Protein AF-A0A7C2PG07-F1 (afdb_monomer_lite)

Structure (mmCIF, N/CA/C/O backbone):
data_AF-A0A7C2PG07-F1
#
_entry.id   AF-A0A7C2PG07-F1
#
loop_
_atom_site.group_PDB
_atom_site.id
_atom_site.type_symbol
_atom_site.label_atom_id
_atom_site.label_alt_id
_atom_site.label_comp_id
_atom_site.label_asym_id
_atom_site.label_entity_id
_atom_site.label_seq_id
_atom_site.pdbx_PDB_ins_code
_atom_site.Cartn_x
_atom_site.Cartn_y
_atom_site.Cartn_z
_atom_site.occupancy
_atom_site.B_iso_or_equiv
_atom_site.auth_seq_id
_atom_site.auth_comp_id
_atom_site.auth_asym_id
_atom_site.auth_atom_id
_atom_site.pdbx_PDB_model_num
ATOM 1 N N . MET A 1 1 ? 11.397 10.892 -11.738 1.00 81.88 1 MET A N 1
ATOM 2 C CA . MET A 1 1 ? 11.987 9.675 -12.342 1.00 81.88 1 MET A CA 1
ATOM 3 C C . MET A 1 1 ? 12.748 8.860 -11.304 1.00 81.88 1 MET A C 1
ATOM 5 O O . MET A 1 1 ? 13.528 9.408 -10.530 1.00 81.88 1 MET A O 1
ATOM 9 N N . ILE A 1 2 ? 12.495 7.555 -11.279 1.00 80.25 2 ILE A N 1
ATOM 10 C CA . ILE A 1 2 ? 13.000 6.570 -10.326 1.00 80.25 2 ILE A CA 1
ATOM 11 C C . ILE A 1 2 ? 13.836 5.560 -11.101 1.00 80.25 2 ILE A C 1
ATOM 13 O O . ILE A 1 2 ? 13.326 4.863 -11.977 1.00 80.25 2 ILE A O 1
ATOM 17 N N . SER A 1 3 ? 15.127 5.483 -10.789 1.00 86.75 3 SER A N 1
ATOM 18 C CA . SER A 1 3 ? 16.018 4.481 -11.372 1.00 86.75 3 SER A CA 1
ATOM 19 C C . SER A 1 3 ? 15.901 3.145 -10.644 1.00 86.75 3 SER A C 1
ATOM 21 O O . SER A 1 3 ? 15.550 3.103 -9.462 1.00 86.75 3 SER A O 1
ATOM 23 N N . GLY A 1 4 ? 16.278 2.051 -11.313 1.00 76.56 4 GLY A N 1
ATOM 24 C CA . GLY A 1 4 ? 16.283 0.711 -10.710 1.00 76.56 4 GLY A CA 1
ATOM 25 C C . GLY A 1 4 ? 17.087 0.633 -9.401 1.00 76.56 4 GLY A C 1
ATOM 26 O O . GLY A 1 4 ? 16.673 -0.028 -8.452 1.00 76.56 4 GLY A O 1
ATOM 27 N N . MET A 1 5 ? 18.187 1.392 -9.303 1.00 77.38 5 MET A N 1
ATOM 28 C CA . MET A 1 5 ? 19.016 1.494 -8.091 1.00 77.38 5 MET A CA 1
ATOM 29 C C . MET A 1 5 ? 18.338 2.249 -6.935 1.00 77.38 5 MET A C 1
ATOM 31 O O . MET A 1 5 ? 18.747 2.101 -5.786 1.00 77.38 5 MET A O 1
ATOM 35 N N . ASN A 1 6 ? 17.308 3.048 -7.225 1.00 88.25 6 ASN A N 1
ATOM 36 C CA . ASN A 1 6 ? 16.636 3.924 -6.267 1.00 88.25 6 ASN A CA 1
ATOM 37 C C . ASN A 1 6 ? 15.222 3.456 -5.883 1.00 88.25 6 ASN A C 1
ATOM 39 O O . ASN A 1 6 ? 14.609 4.081 -5.017 1.00 88.25 6 ASN A O 1
ATOM 43 N N . ILE A 1 7 ? 14.714 2.352 -6.451 1.00 87.31 7 ILE A N 1
ATOM 44 C CA . ILE A 1 7 ? 13.387 1.796 -6.112 1.00 87.31 7 ILE A CA 1
ATOM 45 C C . ILE A 1 7 ? 13.263 1.550 -4.603 1.00 87.31 7 ILE A C 1
ATOM 47 O O . ILE A 1 7 ? 12.259 1.903 -3.993 1.00 87.31 7 ILE A O 1
ATOM 51 N N . ASP A 1 8 ? 14.306 1.003 -3.972 1.00 87.31 8 ASP A N 1
ATOM 52 C CA . ASP A 1 8 ? 14.303 0.743 -2.527 1.00 87.31 8 ASP A CA 1
ATOM 53 C C . ASP A 1 8 ? 14.191 2.015 -1.687 1.00 87.31 8 ASP A C 1
ATOM 55 O O . ASP A 1 8 ? 13.606 1.995 -0.604 1.00 87.31 8 ASP A O 1
ATOM 59 N N . LYS A 1 9 ? 14.758 3.126 -2.166 1.00 90.44 9 LYS A N 1
ATOM 60 C CA . LYS A 1 9 ? 14.632 4.421 -1.497 1.00 90.44 9 LYS A CA 1
ATOM 61 C C . LYS A 1 9 ? 13.204 4.941 -1.630 1.00 90.44 9 LYS A C 1
ATOM 63 O O . LYS A 1 9 ? 12.600 5.272 -0.617 1.00 90.44 9 LYS A O 1
ATOM 68 N N . PHE A 1 10 ? 12.659 4.927 -2.845 1.00 88.56 10 PHE A N 1
ATOM 69 C CA . PHE A 1 10 ? 11.281 5.344 -3.094 1.00 88.56 10 PHE A CA 1
ATOM 70 C C . PHE A 1 10 ? 10.283 4.572 -2.227 1.00 88.56 10 PHE A C 1
ATOM 72 O O . PHE A 1 10 ? 9.468 5.168 -1.533 1.00 88.56 10 PHE A O 1
ATOM 79 N N . LEU A 1 11 ? 10.411 3.245 -2.171 1.00 87.12 11 LEU A N 1
ATOM 80 C CA . LEU A 1 11 ? 9.516 2.409 -1.374 1.00 87.12 11 LEU A CA 1
ATOM 81 C C . LEU A 1 11 ? 9.573 2.706 0.124 1.00 87.12 1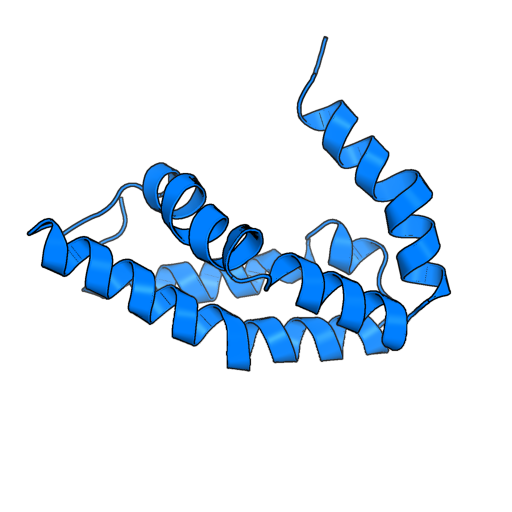1 LEU A C 1
ATOM 83 O O . LEU A 1 11 ? 8.545 2.687 0.804 1.00 87.12 11 LEU A O 1
ATOM 87 N N . LYS A 1 12 ? 10.767 3.002 0.648 1.00 89.19 12 LYS A N 1
ATOM 88 C CA . LYS A 1 12 ? 10.924 3.443 2.039 1.00 89.19 12 LYS A CA 1
ATOM 89 C C . LYS A 1 12 ? 10.224 4.774 2.283 1.00 89.19 12 LYS A C 1
ATOM 91 O O . LYS A 1 12 ? 9.586 4.930 3.324 1.00 89.19 12 LYS A O 1
ATOM 96 N N . ASP A 1 13 ? 10.320 5.703 1.337 1.00 90.00 13 ASP A N 1
ATOM 97 C CA . ASP A 1 13 ? 9.658 7.000 1.432 1.00 90.00 13 ASP A CA 1
ATOM 98 C C . ASP A 1 13 ? 8.127 6.841 1.388 1.00 90.00 13 ASP A C 1
ATOM 100 O O . ASP A 1 13 ? 7.443 7.421 2.234 1.00 90.00 13 ASP A O 1
ATOM 104 N N . CYS A 1 14 ? 7.587 5.969 0.525 1.00 86.50 14 CYS A N 1
ATOM 105 C CA . CYS A 1 14 ? 6.157 5.637 0.504 1.00 86.50 14 CYS A CA 1
ATOM 106 C C . CYS A 1 14 ? 5.674 5.098 1.857 1.00 86.50 14 CYS A C 1
ATOM 108 O O . CYS A 1 14 ? 4.695 5.595 2.408 1.00 86.50 14 CYS A O 1
ATOM 110 N N . ILE A 1 15 ? 6.381 4.126 2.443 1.00 90.00 15 ILE A N 1
ATOM 111 C CA . ILE A 1 15 ? 6.014 3.570 3.757 1.00 90.00 15 ILE A CA 1
ATOM 112 C C . ILE A 1 15 ? 6.099 4.596 4.872 1.00 90.00 15 ILE A C 1
ATOM 114 O O . ILE A 1 15 ? 5.282 4.570 5.789 1.00 90.00 15 ILE A O 1
ATOM 118 N N . LYS A 1 16 ? 7.069 5.507 4.813 1.00 92.06 16 LYS A N 1
ATOM 119 C CA . LYS A 1 16 ? 7.195 6.574 5.805 1.00 92.06 16 LYS A CA 1
ATOM 120 C C . LYS A 1 16 ? 6.012 7.543 5.748 1.00 92.06 16 LYS A C 1
ATOM 122 O O . LYS A 1 16 ? 5.627 8.080 6.783 1.00 92.06 16 LYS A O 1
ATOM 127 N N . GLN A 1 17 ? 5.452 7.766 4.561 1.00 90.56 17 GLN A N 1
ATOM 128 C CA . GLN A 1 17 ? 4.301 8.646 4.363 1.00 90.56 17 GLN A CA 1
ATOM 129 C C . GLN A 1 17 ? 2.958 7.947 4.591 1.00 90.56 17 GLN A C 1
ATOM 131 O O . GLN A 1 17 ? 1.993 8.603 4.972 1.00 90.56 17 GLN A O 1
ATOM 136 N N . TYR A 1 18 ? 2.892 6.630 4.408 1.00 90.44 18 TYR A N 1
ATOM 137 C CA . TYR A 1 18 ? 1.656 5.856 4.480 1.00 90.44 18 TYR A CA 1
ATOM 138 C C . TYR A 1 18 ? 0.852 5.998 5.800 1.00 90.44 18 TYR A C 1
ATOM 140 O O . TYR A 1 18 ? -0.377 6.037 5.726 1.00 90.44 18 TYR A O 1
ATOM 148 N N . PRO A 1 19 ? 1.463 6.194 6.991 1.00 92.81 19 PRO A N 1
ATOM 149 C CA . PRO A 1 19 ? 0.742 6.561 8.218 1.00 92.81 19 PRO A CA 1
ATOM 150 C C . PRO A 1 19 ? -0.107 7.838 8.130 1.00 92.81 19 PRO A C 1
ATOM 152 O O . PRO A 1 19 ? -1.021 8.010 8.930 1.00 92.81 19 PRO A O 1
ATOM 155 N N . ASN A 1 20 ? 0.170 8.725 7.171 1.00 91.75 20 ASN A N 1
ATOM 156 C CA . ASN A 1 20 ? -0.617 9.936 6.936 1.00 91.75 20 ASN A CA 1
ATOM 157 C C . ASN A 1 20 ? -1.820 9.694 6.007 1.00 91.75 20 ASN A C 1
ATOM 159 O O . ASN A 1 20 ? -2.606 10.615 5.783 1.00 91.75 20 ASN A O 1
ATOM 163 N N . SER A 1 21 ? -1.966 8.481 5.459 1.00 90.50 21 SER A N 1
ATOM 164 C CA . SER A 1 21 ? -3.080 8.118 4.584 1.00 90.50 21 SER A CA 1
ATOM 165 C C . SER A 1 21 ? -4.424 8.234 5.297 1.00 90.50 21 SER A C 1
ATOM 167 O O . SER A 1 21 ? -4.532 8.092 6.518 1.00 90.50 21 SER A O 1
ATOM 169 N N . LEU A 1 22 ? -5.479 8.441 4.512 1.00 89.69 22 LEU A N 1
ATOM 170 C CA . LEU A 1 22 ? -6.830 8.565 5.043 1.00 89.69 22 LEU A CA 1
ATOM 171 C C . LEU A 1 22 ? -7.269 7.300 5.795 1.00 89.69 22 LEU A C 1
ATOM 173 O O . LEU A 1 22 ? -7.881 7.398 6.850 1.00 89.69 22 LEU A O 1
ATOM 177 N N . VAL A 1 23 ? -6.887 6.112 5.322 1.00 91.06 23 VAL A N 1
ATOM 178 C CA . VAL A 1 23 ? -7.150 4.842 6.021 1.00 91.06 23 VAL A CA 1
ATOM 179 C C . VAL A 1 23 ? -6.570 4.868 7.439 1.00 91.06 23 VAL A C 1
ATOM 181 O O . VAL A 1 23 ? -7.267 4.571 8.410 1.00 91.06 23 VAL A O 1
ATOM 184 N N . MET A 1 24 ? -5.315 5.303 7.576 1.00 94.06 24 MET A N 1
ATOM 185 C CA . MET A 1 24 ? -4.609 5.353 8.858 1.00 94.06 24 MET A CA 1
ATOM 186 C C . MET A 1 24 ? -5.192 6.378 9.834 1.00 94.06 24 MET A C 1
ATOM 188 O O . MET A 1 24 ? -5.202 6.125 11.039 1.00 94.06 24 MET A O 1
ATOM 192 N N . GLN A 1 25 ? -5.736 7.490 9.334 1.00 93.75 25 GLN A N 1
ATOM 193 C CA . GLN A 1 25 ? -6.386 8.516 10.160 1.00 93.75 25 GLN A CA 1
ATOM 194 C C . GLN A 1 25 ? -7.661 8.008 10.852 1.00 93.75 25 GLN A C 1
ATOM 196 O O . GLN A 1 25 ? -7.994 8.461 11.947 1.00 93.75 25 GLN A O 1
ATOM 201 N N . PHE A 1 26 ? -8.377 7.068 10.229 1.00 94.81 26 PHE A N 1
ATOM 202 C CA . PHE A 1 26 ? -9.617 6.504 10.775 1.00 94.81 26 PHE A CA 1
ATOM 203 C C . PHE A 1 26 ? -9.399 5.221 11.586 1.00 94.81 26 PHE A C 1
ATOM 205 O O . PHE A 1 26 ? -10.283 4.831 12.358 1.00 94.81 26 PHE A O 1
ATOM 212 N N . ALA A 1 27 ? -8.244 4.577 11.415 1.00 96.06 27 ALA A N 1
ATOM 213 C CA . ALA A 1 27 ? -7.878 3.331 12.067 1.00 96.06 27 ALA A CA 1
ATOM 214 C C . ALA A 1 27 ? -7.379 3.541 13.503 1.00 96.06 27 ALA A C 1
ATOM 216 O O . ALA A 1 27 ? -6.554 4.410 13.781 1.00 96.06 27 ALA A O 1
ATOM 217 N N . ASN A 1 28 ? -7.824 2.691 14.431 1.00 96.50 28 ASN A N 1
ATOM 218 C CA . ASN A 1 28 ? -7.224 2.603 15.759 1.00 96.50 28 ASN A CA 1
ATOM 219 C C . ASN A 1 28 ? -5.807 1.987 15.714 1.00 96.50 28 ASN A C 1
ATOM 221 O O . ASN A 1 28 ? -5.388 1.393 14.721 1.00 96.50 28 ASN A O 1
ATOM 225 N N . LEU A 1 29 ? -5.074 2.048 16.832 1.00 96.50 29 LEU A N 1
ATOM 226 C CA . LEU A 1 29 ? -3.689 1.561 16.908 1.00 96.50 29 LEU A CA 1
ATOM 227 C C . LEU A 1 29 ? -3.521 0.074 16.532 1.00 96.50 29 LEU A C 1
ATOM 229 O O . LEU A 1 29 ? -2.475 -0.311 16.008 1.00 96.50 29 LEU A O 1
ATOM 233 N N . LYS A 1 30 ? -4.514 -0.780 16.815 1.00 96.38 30 LYS A N 1
ATOM 234 C CA . LYS A 1 30 ? -4.469 -2.202 16.442 1.00 96.38 30 LYS A CA 1
ATOM 235 C C . LYS A 1 30 ? -4.559 -2.348 14.923 1.00 96.38 30 LYS A C 1
ATOM 237 O O . LYS A 1 30 ? -3.722 -3.029 14.340 1.00 96.38 30 LYS A O 1
ATOM 242 N N . ALA A 1 31 ? -5.527 -1.680 14.302 1.00 96.12 31 ALA A N 1
ATOM 243 C CA . ALA A 1 31 ? -5.699 -1.686 12.856 1.00 96.12 31 ALA A CA 1
ATOM 244 C C . ALA A 1 31 ? -4.497 -1.086 12.126 1.00 96.12 31 ALA A C 1
ATOM 246 O O . ALA A 1 31 ? -3.977 -1.709 11.207 1.00 96.12 31 ALA A O 1
ATOM 247 N N . GLN A 1 32 ? -3.976 0.049 12.597 1.00 96.31 32 GLN A N 1
ATOM 248 C CA . GLN A 1 32 ? -2.770 0.659 12.033 1.00 96.31 32 GLN A CA 1
ATOM 249 C C . GLN A 1 32 ? -1.589 -0.323 12.019 1.00 96.31 32 GLN A C 1
ATOM 251 O O . GLN A 1 32 ? -0.902 -0.448 11.010 1.00 96.31 32 GLN A O 1
ATOM 256 N N . LYS A 1 33 ? -1.365 -1.072 13.109 1.00 96.38 33 LYS A N 1
ATOM 257 C CA . LYS A 1 33 ? -0.288 -2.075 13.178 1.00 96.38 33 LYS A CA 1
ATOM 258 C C . LYS A 1 33 ? -0.490 -3.230 12.197 1.00 96.38 33 LYS A C 1
ATOM 260 O O . LYS A 1 33 ? 0.468 -3.612 11.530 1.00 96.38 33 LYS A O 1
ATOM 265 N N . GLU A 1 34 ? -1.703 -3.774 12.109 1.00 96.44 34 GLU A N 1
ATOM 266 C CA . GLU A 1 34 ? -2.022 -4.870 11.182 1.00 96.44 34 GLU A CA 1
ATOM 267 C C . GLU A 1 34 ? -1.868 -4.434 9.720 1.00 96.44 34 GLU A C 1
ATOM 269 O O . GLU A 1 34 ? -1.216 -5.121 8.934 1.00 96.44 34 GLU A O 1
ATOM 274 N N . ILE A 1 35 ? -2.379 -3.251 9.369 1.00 95.75 35 ILE A N 1
ATOM 275 C CA . ILE A 1 35 ? -2.266 -2.702 8.016 1.00 95.75 35 ILE A CA 1
ATOM 276 C C . ILE A 1 35 ? -0.799 -2.394 7.683 1.00 95.75 35 ILE A C 1
ATOM 278 O O . ILE A 1 35 ? -0.318 -2.798 6.629 1.00 95.75 35 ILE A O 1
ATOM 282 N N . MET A 1 36 ? -0.039 -1.754 8.582 1.00 96.12 36 MET A N 1
ATOM 283 C CA . MET A 1 36 ? 1.393 -1.497 8.356 1.00 96.12 36 MET A CA 1
ATOM 284 C C . MET A 1 36 ? 2.183 -2.790 8.150 1.00 96.12 36 MET A C 1
ATOM 286 O O . MET A 1 36 ? 3.066 -2.845 7.294 1.00 96.12 36 MET A O 1
ATOM 290 N N . LYS A 1 37 ? 1.867 -3.840 8.917 1.00 96.06 37 LYS A N 1
ATOM 291 C CA . LYS A 1 37 ? 2.497 -5.152 8.763 1.00 96.06 37 LYS A CA 1
ATOM 292 C C . LYS A 1 37 ? 2.216 -5.730 7.375 1.00 96.06 37 LYS A C 1
ATOM 294 O O . LYS A 1 37 ? 3.158 -6.144 6.706 1.00 96.06 37 LYS A O 1
ATOM 299 N N . PHE A 1 38 ? 0.961 -5.702 6.933 1.00 94.75 38 PHE A N 1
ATOM 300 C CA . PHE A 1 38 ? 0.568 -6.122 5.588 1.00 94.75 38 PHE A CA 1
ATOM 301 C C . PHE A 1 38 ? 1.290 -5.319 4.496 1.00 94.75 38 PHE A C 1
ATOM 303 O O . PHE A 1 38 ? 1.881 -5.898 3.585 1.00 94.75 38 PHE A O 1
ATOM 310 N N . MET A 1 39 ? 1.341 -3.990 4.620 1.00 92.56 39 MET A N 1
ATOM 311 C CA . MET A 1 39 ? 2.018 -3.141 3.638 1.00 92.56 39 MET A CA 1
ATOM 312 C C . MET A 1 39 ? 3.507 -3.478 3.514 1.00 92.56 39 MET A C 1
ATOM 314 O O . MET A 1 39 ? 4.021 -3.625 2.407 1.00 92.56 39 MET A O 1
ATOM 318 N N . ILE A 1 40 ? 4.198 -3.644 4.644 1.00 93.62 40 ILE A N 1
ATOM 319 C CA . ILE A 1 40 ? 5.643 -3.904 4.679 1.00 93.62 40 ILE A CA 1
ATOM 320 C C . ILE A 1 40 ? 5.988 -5.320 4.213 1.00 93.62 40 ILE A C 1
ATOM 322 O O . ILE A 1 40 ? 6.952 -5.497 3.466 1.00 93.62 40 ILE A O 1
ATOM 326 N N . HIS A 1 41 ? 5.253 -6.324 4.687 1.00 93.94 41 HIS A N 1
ATOM 327 C CA . HIS A 1 41 ? 5.634 -7.723 4.505 1.00 93.94 41 HIS A CA 1
ATOM 328 C C . HIS A 1 41 ? 5.005 -8.377 3.279 1.00 93.94 41 HIS A C 1
ATOM 330 O O . HIS A 1 41 ? 5.630 -9.271 2.711 1.00 93.94 41 HIS A O 1
ATOM 336 N N . ASP A 1 42 ? 3.838 -7.903 2.840 1.00 90.81 42 ASP A N 1
ATOM 337 C CA . ASP A 1 42 ? 3.086 -8.541 1.760 1.00 90.81 42 ASP A CA 1
ATOM 338 C C . ASP A 1 42 ? 3.052 -7.654 0.506 1.00 90.81 42 ASP A C 1
ATOM 340 O O . ASP A 1 42 ? 3.432 -8.101 -0.577 1.00 90.81 42 ASP A O 1
ATOM 344 N N . PHE A 1 43 ? 2.654 -6.382 0.631 1.00 89.75 43 PHE A N 1
ATOM 345 C CA . PHE A 1 43 ? 2.474 -5.504 -0.534 1.00 89.75 43 PHE A CA 1
ATOM 346 C C . PHE A 1 43 ? 3.792 -5.024 -1.151 1.00 89.75 43 PHE A C 1
ATOM 348 O O . PHE A 1 43 ? 4.033 -5.245 -2.339 1.00 89.75 43 PHE A O 1
ATOM 355 N N . LEU A 1 44 ? 4.666 -4.380 -0.370 1.00 89.50 44 LEU A N 1
ATOM 356 C CA . LEU A 1 44 ? 5.907 -3.796 -0.891 1.00 89.50 44 LEU A CA 1
ATOM 357 C C . LEU A 1 44 ? 6.810 -4.780 -1.647 1.00 89.50 44 LEU A C 1
ATOM 359 O O . LEU A 1 44 ? 7.345 -4.386 -2.688 1.00 89.50 44 LEU A O 1
ATOM 363 N N . PRO A 1 45 ? 7.032 -6.026 -1.179 1.00 90.88 45 PRO A N 1
ATOM 364 C CA . PRO A 1 45 ? 7.889 -6.957 -1.904 1.00 90.88 45 PRO A CA 1
ATOM 365 C C . PRO A 1 45 ? 7.314 -7.322 -3.274 1.00 90.88 45 PRO A C 1
ATOM 367 O O . PRO A 1 45 ? 8.056 -7.372 -4.256 1.00 90.88 45 PRO A O 1
ATOM 370 N N . GLU A 1 46 ? 6.000 -7.535 -3.363 1.00 90.38 46 GLU A N 1
ATOM 371 C CA . GLU A 1 46 ? 5.316 -7.810 -4.631 1.00 90.38 46 GLU A CA 1
ATOM 372 C C . GLU A 1 46 ? 5.311 -6.588 -5.549 1.00 90.38 46 GLU A C 1
ATOM 374 O O . GLU A 1 46 ? 5.519 -6.710 -6.758 1.00 90.38 46 GLU A O 1
ATOM 379 N N . TRP A 1 47 ? 5.170 -5.401 -4.966 1.00 88.94 47 TRP A N 1
ATOM 380 C CA . TRP A 1 47 ? 5.269 -4.142 -5.684 1.00 88.94 47 TRP A CA 1
ATOM 381 C C . TRP A 1 47 ? 6.650 -3.920 -6.286 1.00 88.94 47 TRP A C 1
ATOM 383 O O . TRP A 1 47 ? 6.764 -3.671 -7.487 1.00 88.94 47 TRP A O 1
ATOM 393 N N . LYS A 1 48 ? 7.716 -4.126 -5.504 1.00 89.69 48 LYS A N 1
ATOM 394 C CA . LYS A 1 48 ? 9.095 -4.035 -5.996 1.00 89.69 48 LYS A CA 1
ATOM 395 C C . LYS A 1 48 ? 9.326 -4.984 -7.171 1.00 89.69 48 LYS A C 1
ATOM 397 O O . LYS A 1 48 ? 9.853 -4.564 -8.197 1.00 89.69 48 LYS A O 1
ATOM 402 N N . LYS A 1 49 ? 8.895 -6.246 -7.043 1.00 90.38 49 LYS A N 1
ATOM 403 C CA . LYS A 1 49 ? 9.008 -7.245 -8.119 1.00 90.38 49 LYS A CA 1
ATOM 404 C C . LYS A 1 49 ? 8.291 -6.791 -9.390 1.00 90.38 49 LYS A C 1
ATOM 406 O O . LYS A 1 49 ? 8.831 -6.970 -10.478 1.00 90.38 49 LYS A O 1
ATOM 411 N N . ALA A 1 50 ? 7.096 -6.213 -9.266 1.00 89.06 50 ALA A N 1
ATOM 412 C CA . ALA A 1 50 ? 6.337 -5.736 -10.417 1.00 89.06 50 ALA A CA 1
ATOM 413 C C . ALA A 1 50 ? 7.007 -4.545 -11.112 1.00 89.06 50 ALA A C 1
ATOM 415 O O . ALA A 1 50 ? 7.093 -4.556 -12.338 1.00 89.06 50 ALA A O 1
ATOM 416 N N . VAL A 1 51 ? 7.531 -3.570 -10.357 1.00 88.81 51 VAL A N 1
ATOM 417 C CA . VAL A 1 51 ? 8.277 -2.439 -10.936 1.00 88.81 51 VAL A CA 1
ATOM 418 C C . VAL A 1 51 ? 9.527 -2.928 -11.658 1.00 88.81 51 VAL A C 1
ATOM 420 O O . VAL A 1 51 ? 9.719 -2.590 -12.822 1.00 88.81 51 VAL A O 1
ATOM 423 N N . THR A 1 52 ? 10.353 -3.760 -11.013 1.00 89.12 52 THR A N 1
ATOM 424 C CA . THR A 1 52 ? 11.577 -4.290 -11.636 1.00 89.12 52 THR A CA 1
ATOM 425 C C . THR A 1 52 ? 11.257 -5.055 -12.917 1.00 89.12 52 THR A C 1
ATOM 427 O O . THR A 1 52 ? 11.847 -4.777 -13.955 1.00 89.12 52 THR A O 1
ATOM 430 N N . ARG A 1 53 ? 10.254 -5.940 -12.881 1.00 90.31 53 ARG A N 1
ATOM 431 C CA . ARG A 1 53 ? 9.833 -6.688 -14.068 1.00 90.31 53 ARG A CA 1
ATOM 432 C C . ARG A 1 53 ? 9.339 -5.773 -15.187 1.00 90.31 53 ARG A C 1
ATOM 434 O O . ARG A 1 53 ? 9.671 -6.004 -16.340 1.00 90.31 53 ARG A O 1
ATOM 441 N N . TYR A 1 54 ? 8.563 -4.740 -14.862 1.00 88.75 54 TYR A N 1
ATOM 442 C CA . TYR A 1 54 ? 8.091 -3.784 -15.862 1.00 88.75 54 TYR A CA 1
ATOM 443 C C . TYR A 1 54 ? 9.253 -3.034 -16.525 1.00 88.75 54 TYR A C 1
ATOM 445 O O . TYR A 1 54 ? 9.251 -2.853 -17.741 1.00 88.75 54 TYR A O 1
ATOM 453 N N . MET A 1 55 ? 10.257 -2.626 -15.743 1.00 89.38 55 MET A N 1
ATOM 454 C CA . MET A 1 55 ? 11.466 -1.993 -16.274 1.00 89.38 55 MET A CA 1
ATOM 455 C C . MET A 1 55 ? 12.221 -2.925 -17.219 1.00 89.38 55 MET A C 1
ATOM 457 O O . MET A 1 55 ? 12.539 -2.515 -18.335 1.00 89.38 55 MET A O 1
ATOM 461 N N . ASP A 1 56 ? 12.439 -4.176 -16.809 1.00 91.00 56 ASP A N 1
ATOM 462 C CA . ASP A 1 56 ? 13.136 -5.182 -17.614 1.00 91.00 56 ASP A CA 1
ATOM 463 C C . ASP A 1 56 ? 12.382 -5.474 -18.922 1.00 91.00 56 ASP A C 1
ATOM 465 O O . ASP A 1 56 ? 12.964 -5.385 -20.005 1.00 91.00 56 ASP A O 1
ATOM 469 N N . ASP A 1 57 ? 11.070 -5.727 -18.842 1.00 91.19 57 ASP A N 1
ATOM 470 C CA . ASP A 1 57 ? 10.212 -6.044 -19.993 1.00 91.19 57 ASP A CA 1
ATOM 471 C C . ASP A 1 57 ? 10.162 -4.892 -21.019 1.00 91.19 57 ASP A C 1
ATOM 473 O O . ASP A 1 57 ? 9.956 -5.117 -22.215 1.00 91.19 57 ASP A O 1
ATOM 477 N N . LYS A 1 58 ? 10.342 -3.643 -20.569 1.00 89.31 58 LYS A N 1
ATOM 478 C CA . LYS A 1 58 ? 10.353 -2.443 -21.422 1.00 89.31 58 LYS A CA 1
ATOM 479 C C . LYS A 1 58 ? 11.759 -1.964 -21.797 1.00 89.31 58 LYS A C 1
ATOM 481 O O . LYS A 1 58 ? 11.875 -1.000 -22.552 1.00 89.31 58 LYS A O 1
ATOM 486 N N . GLY A 1 59 ? 12.816 -2.598 -21.286 1.00 91.62 59 GLY A N 1
ATOM 487 C CA . GLY A 1 59 ? 14.199 -2.149 -21.474 1.00 91.62 59 GLY A CA 1
ATOM 488 C C . GLY A 1 59 ? 14.485 -0.771 -20.860 1.00 91.62 59 GLY A C 1
ATOM 489 O O . GLY A 1 59 ? 15.325 -0.023 -21.366 1.00 91.62 59 GLY A O 1
ATOM 490 N N . LEU A 1 60 ? 13.766 -0.406 -19.797 1.00 89.81 60 LEU A N 1
ATOM 491 C CA . LEU A 1 60 ? 13.864 0.893 -19.137 1.00 89.81 60 LEU A CA 1
ATOM 492 C C . LEU A 1 60 ? 14.878 0.854 -17.996 1.00 89.81 60 LEU A C 1
ATOM 494 O O . LEU A 1 60 ? 14.955 -0.099 -17.229 1.00 89.81 60 LEU A O 1
ATOM 498 N N . ARG A 1 61 ? 15.637 1.942 -17.849 1.00 87.56 61 ARG A N 1
ATOM 499 C CA . ARG A 1 61 ? 16.553 2.143 -16.711 1.00 87.56 61 ARG A CA 1
ATOM 500 C C . ARG A 1 61 ? 15.985 3.079 -15.647 1.00 87.56 61 ARG A C 1
ATOM 502 O O . ARG A 1 61 ? 16.459 3.069 -14.509 1.00 87.56 61 ARG A O 1
ATOM 509 N N . GLU A 1 62 ? 14.954 3.836 -16.010 1.00 90.56 62 GLU A N 1
ATOM 510 C CA . GLU A 1 62 ? 14.242 4.785 -15.161 1.00 90.56 62 GLU A CA 1
ATOM 511 C C . GLU A 1 62 ? 12.751 4.772 -15.512 1.00 90.56 62 GLU A C 1
ATOM 513 O O . GLU A 1 62 ? 12.383 4.536 -16.664 1.00 90.56 62 GLU A O 1
ATOM 518 N N . LEU A 1 63 ? 11.905 5.021 -14.515 1.00 87.19 63 LEU A N 1
ATOM 519 C CA . LEU A 1 63 ? 10.461 5.177 -14.668 1.00 87.19 63 LEU A CA 1
ATOM 520 C C . LEU A 1 63 ? 9.999 6.496 -14.073 1.00 87.19 63 LEU A C 1
ATOM 522 O O . LEU A 1 63 ? 10.555 6.963 -13.081 1.00 87.19 63 LEU A O 1
ATOM 526 N N . ASP A 1 64 ? 8.964 7.085 -14.654 1.00 87.62 64 ASP A N 1
ATOM 527 C CA . ASP A 1 64 ? 8.301 8.209 -14.012 1.00 87.62 64 ASP A CA 1
ATOM 528 C C . ASP A 1 64 ? 7.506 7.751 -12.776 1.00 87.62 64 ASP A C 1
ATOM 530 O O . ASP A 1 64 ? 7.038 6.611 -12.714 1.00 87.62 64 ASP A O 1
ATOM 534 N N . GLU A 1 65 ? 7.393 8.629 -11.780 1.00 85.38 65 GLU A N 1
ATOM 535 C CA . GLU A 1 65 ? 6.626 8.344 -10.566 1.00 85.38 65 GLU A CA 1
ATOM 536 C C . GLU A 1 65 ? 5.135 8.191 -10.886 1.00 85.38 65 GLU A C 1
ATOM 538 O O . GLU A 1 65 ? 4.497 7.276 -10.368 1.00 85.38 65 GLU A O 1
ATOM 543 N N . ASP A 1 66 ? 4.611 8.975 -11.828 1.00 85.06 66 ASP A N 1
ATOM 544 C CA . ASP A 1 66 ? 3.214 8.887 -12.245 1.00 85.06 66 ASP A CA 1
ATOM 545 C C . ASP A 1 66 ? 2.920 7.542 -12.914 1.00 85.06 66 ASP A C 1
ATOM 547 O O . ASP A 1 66 ? 1.904 6.917 -12.628 1.00 85.06 66 ASP A O 1
ATOM 551 N N . VAL A 1 67 ? 3.844 7.023 -13.732 1.00 84.38 67 VAL A N 1
ATOM 552 C CA . VAL A 1 67 ? 3.713 5.681 -14.336 1.00 84.38 67 VAL A CA 1
ATOM 553 C C . VAL A 1 67 ? 3.685 4.609 -13.251 1.00 84.38 67 VAL A C 1
ATOM 555 O O . VAL A 1 67 ? 2.911 3.657 -13.315 1.00 84.38 67 VAL A O 1
ATOM 558 N N . ILE A 1 68 ? 4.525 4.760 -12.233 1.00 82.31 68 ILE A N 1
ATOM 559 C CA . ILE A 1 68 ? 4.596 3.836 -11.107 1.00 82.31 68 ILE A CA 1
ATOM 560 C C . ILE A 1 68 ? 3.285 3.848 -10.294 1.00 82.31 68 ILE A C 1
ATOM 562 O O . ILE A 1 68 ? 2.768 2.780 -9.941 1.00 82.31 68 ILE A O 1
ATOM 566 N N . LEU A 1 69 ? 2.734 5.035 -10.027 1.00 79.50 69 LEU A N 1
ATOM 567 C CA . LEU A 1 69 ? 1.489 5.234 -9.281 1.00 79.50 69 LEU A CA 1
ATOM 568 C C . LEU A 1 69 ? 0.235 4.867 -10.090 1.00 79.50 69 LEU A C 1
ATOM 570 O O . LEU A 1 69 ? -0.751 4.422 -9.509 1.00 79.50 69 LEU A O 1
ATOM 574 N N . GLN A 1 70 ? 0.257 5.005 -11.413 1.00 81.00 70 GLN A N 1
ATOM 575 C CA . GLN A 1 70 ? -0.879 4.654 -12.264 1.00 81.00 70 GLN A CA 1
ATOM 576 C C . GLN A 1 70 ? -0.864 3.174 -12.636 1.00 81.00 70 GLN A C 1
ATOM 578 O O . GLN A 1 70 ? -1.823 2.467 -12.361 1.00 81.00 70 GLN A O 1
ATOM 583 N N . GLU A 1 71 ? 0.224 2.666 -13.211 1.00 76.31 71 GLU A N 1
ATOM 584 C CA . GLU A 1 71 ? 0.245 1.320 -13.795 1.00 76.31 71 GLU A CA 1
ATOM 585 C C . GLU A 1 71 ? 0.477 0.236 -12.740 1.00 76.31 71 GLU A C 1
ATOM 587 O O . GLU A 1 71 ? -0.254 -0.752 -12.654 1.00 76.31 71 GLU A O 1
ATOM 592 N N . ILE A 1 72 ? 1.511 0.397 -11.911 1.00 75.00 72 ILE A N 1
ATOM 593 C CA . ILE A 1 72 ? 1.951 -0.683 -11.019 1.0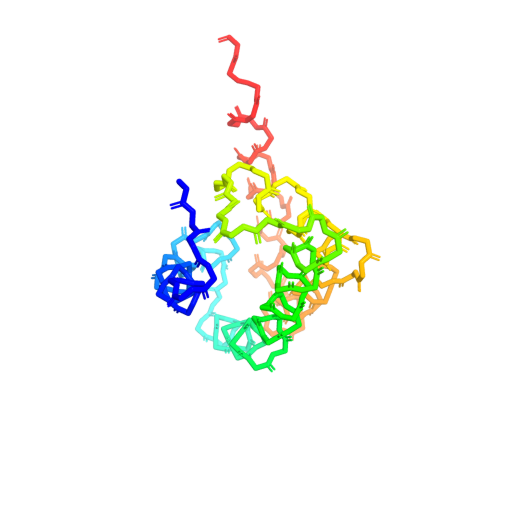0 75.00 72 ILE A CA 1
ATOM 594 C C . ILE A 1 72 ? 1.119 -0.714 -9.743 1.00 75.00 72 ILE A C 1
ATOM 596 O O . ILE A 1 72 ? 0.710 -1.793 -9.300 1.00 75.00 72 ILE A O 1
ATOM 600 N N . HIS A 1 73 ? 0.823 0.457 -9.174 1.00 76.56 73 HIS A N 1
ATOM 601 C CA . HIS A 1 73 ? -0.087 0.534 -8.042 1.00 76.56 73 HIS A CA 1
ATOM 602 C C . HIS A 1 73 ? -1.504 0.107 -8.442 1.00 76.56 73 HIS A C 1
ATOM 604 O O . HIS A 1 73 ? -2.022 -0.780 -7.779 1.00 76.56 73 HIS A O 1
ATOM 610 N N . ALA A 1 74 ? -2.113 0.585 -9.536 1.00 78.81 74 ALA A N 1
ATOM 611 C CA . ALA A 1 74 ? -3.463 0.121 -9.896 1.00 78.81 74 ALA A CA 1
ATOM 612 C C . ALA A 1 74 ? -3.517 -1.398 -10.129 1.00 78.81 74 ALA A C 1
ATOM 614 O O . ALA A 1 74 ? -4.390 -2.082 -9.593 1.00 78.81 74 ALA A O 1
ATOM 615 N N . LYS A 1 75 ? -2.535 -1.960 -10.839 1.00 78.25 75 LYS A N 1
ATOM 616 C CA . LYS A 1 75 ? -2.507 -3.392 -11.150 1.00 78.25 75 LYS A CA 1
ATOM 617 C C . LYS A 1 75 ? -2.364 -4.282 -9.919 1.00 78.25 75 LYS A C 1
ATOM 619 O O . LYS A 1 75 ? -3.020 -5.314 -9.801 1.00 78.25 75 LYS A O 1
ATOM 624 N N . LEU A 1 76 ? -1.494 -3.926 -8.980 1.00 77.31 76 LEU A N 1
ATOM 625 C CA . LEU A 1 76 ? -1.330 -4.729 -7.766 1.00 77.31 76 LEU A CA 1
ATOM 626 C C . LEU A 1 76 ? -2.385 -4.404 -6.719 1.00 77.31 76 LEU A C 1
ATOM 628 O O . LEU A 1 76 ? -2.938 -5.303 -6.092 1.00 77.31 76 LEU A O 1
ATOM 632 N N . TYR A 1 77 ? -2.663 -3.124 -6.531 1.00 79.44 77 TYR A N 1
ATOM 633 C CA . TYR A 1 77 ? -3.535 -2.661 -5.474 1.00 79.44 77 TYR A CA 1
ATOM 634 C C . TYR A 1 77 ? -4.996 -2.962 -5.779 1.00 79.44 77 TYR A C 1
ATOM 636 O O . TYR A 1 77 ? -5.696 -3.519 -4.937 1.00 79.44 77 TYR A O 1
ATOM 644 N N . LEU A 1 78 ? -5.449 -2.679 -6.998 1.00 75.06 78 LEU A N 1
ATOM 645 C CA . LEU A 1 78 ? -6.836 -2.890 -7.395 1.00 75.06 78 LEU A CA 1
ATOM 646 C C . LEU A 1 78 ? -7.028 -4.290 -7.990 1.00 75.06 78 LEU A C 1
ATOM 648 O O . LEU A 1 78 ? -7.795 -5.074 -7.438 1.00 75.06 78 LEU A O 1
ATOM 652 N N . GLU A 1 79 ? -6.303 -4.653 -9.055 1.00 81.25 79 GLU A N 1
ATOM 653 C CA . GLU A 1 79 ? -6.603 -5.897 -9.792 1.00 81.25 79 GLU A CA 1
ATOM 654 C C . GLU A 1 79 ? -6.215 -7.172 -9.030 1.00 81.25 79 GLU A C 1
ATOM 656 O O . GLU A 1 79 ? -6.957 -8.153 -9.052 1.00 81.25 79 GLU A O 1
ATOM 661 N N . LYS A 1 80 ? -5.077 -7.180 -8.320 1.00 80.31 80 LYS A N 1
ATOM 662 C CA . LYS A 1 80 ? -4.683 -8.331 -7.481 1.00 80.31 80 LYS A CA 1
ATOM 663 C C . LYS A 1 80 ? -5.344 -8.352 -6.097 1.00 80.31 80 LYS A C 1
ATOM 665 O O . LYS A 1 80 ? -5.055 -9.247 -5.306 1.00 80.31 80 LYS A O 1
ATOM 670 N N . GLY A 1 81 ? -6.222 -7.394 -5.797 1.00 86.00 81 GLY A N 1
ATOM 671 C CA . GLY A 1 81 ? -7.042 -7.398 -4.586 1.00 86.00 81 GLY A CA 1
ATOM 672 C C . GLY A 1 81 ? -6.324 -6.996 -3.294 1.00 86.00 81 GLY A C 1
ATOM 673 O O . GLY A 1 81 ? -6.843 -7.270 -2.212 1.00 86.00 81 GLY A O 1
ATOM 674 N N . PHE A 1 82 ? -5.163 -6.334 -3.360 1.00 85.69 82 PHE A N 1
ATOM 675 C CA . PHE A 1 82 ? -4.492 -5.836 -2.151 1.00 85.69 82 PHE A CA 1
ATOM 676 C C . PHE A 1 82 ? -5.307 -4.736 -1.446 1.00 85.69 82 PHE A C 1
ATOM 678 O O . PHE A 1 82 ? -5.321 -4.702 -0.220 1.00 85.69 82 PHE A O 1
ATOM 685 N N . SER A 1 83 ? -6.064 -3.922 -2.187 1.00 87.25 83 SER A N 1
ATOM 686 C CA . SER A 1 83 ? -7.012 -2.938 -1.641 1.00 87.25 83 SER A CA 1
ATOM 687 C C . SER A 1 83 ? -8.154 -3.604 -0.873 1.00 87.25 83 SER A C 1
ATOM 689 O O . SER A 1 83 ? -8.499 -3.205 0.240 1.00 87.25 83 SER A O 1
ATOM 691 N N . ALA A 1 84 ? -8.711 -4.680 -1.433 1.00 89.00 84 ALA A N 1
ATOM 692 C CA . ALA A 1 84 ? -9.722 -5.486 -0.767 1.00 89.00 84 ALA A CA 1
ATOM 693 C C . ALA A 1 84 ? -9.146 -6.125 0.501 1.00 89.00 84 ALA A C 1
ATOM 695 O O . ALA A 1 84 ? -9.818 -6.149 1.533 1.00 89.00 84 ALA A O 1
ATOM 696 N N . LYS A 1 85 ? -7.888 -6.584 0.450 1.00 92.38 85 LYS A N 1
ATOM 697 C CA . LYS A 1 85 ? -7.228 -7.185 1.605 1.00 92.38 85 LYS A CA 1
ATOM 698 C C . LYS A 1 85 ? -6.942 -6.179 2.715 1.00 92.38 85 LYS A C 1
ATOM 700 O O . LYS A 1 85 ? -7.215 -6.482 3.872 1.00 92.38 85 LYS A O 1
ATOM 705 N N . GLU A 1 86 ? -6.455 -4.987 2.380 1.00 93.38 86 GLU A N 1
ATOM 706 C CA . GLU A 1 86 ? -6.299 -3.886 3.335 1.00 93.38 86 GLU A CA 1
ATOM 707 C C . GLU A 1 86 ? -7.633 -3.548 4.006 1.00 93.38 86 GLU A C 1
ATOM 709 O O . GLU A 1 86 ? -7.712 -3.480 5.232 1.00 93.38 86 GLU A O 1
ATOM 714 N N . SER A 1 87 ? -8.694 -3.388 3.210 1.00 92.12 87 SER A N 1
ATOM 715 C CA . SER A 1 87 ? -10.029 -3.063 3.715 1.00 92.12 87 SER A CA 1
ATOM 716 C C . SER A 1 87 ? -10.568 -4.158 4.640 1.00 92.12 87 SER A C 1
ATOM 718 O O . SER A 1 87 ? -11.131 -3.864 5.695 1.00 92.12 87 SER A O 1
ATOM 720 N N . GLU A 1 88 ? -10.346 -5.430 4.299 1.00 94.56 88 GLU A N 1
ATOM 721 C CA . GLU A 1 88 ? -10.706 -6.570 5.144 1.00 94.56 88 GLU A CA 1
ATOM 722 C C . GLU A 1 88 ? -9.919 -6.569 6.465 1.00 94.56 88 GLU A C 1
ATOM 724 O O . GLU A 1 88 ? -10.505 -6.732 7.537 1.00 94.56 88 GLU A O 1
ATOM 729 N N . LEU A 1 89 ? -8.602 -6.348 6.407 1.00 95.50 89 LEU A N 1
ATOM 730 C CA . LEU A 1 89 ? -7.749 -6.254 7.592 1.00 95.50 89 LEU A CA 1
ATOM 731 C C . LEU A 1 89 ? -8.191 -5.109 8.495 1.00 95.50 89 LEU A C 1
ATOM 733 O O . LEU A 1 89 ? -8.328 -5.308 9.704 1.00 95.50 89 LEU A O 1
ATOM 737 N N . PHE A 1 90 ? -8.471 -3.940 7.919 1.00 96.31 90 PHE A N 1
ATOM 738 C CA . PHE A 1 90 ? -8.988 -2.796 8.653 1.00 96.31 90 PHE A CA 1
ATOM 739 C C . PHE A 1 90 ? -10.322 -3.149 9.317 1.00 96.31 90 PHE A C 1
ATOM 741 O O . PHE A 1 90 ? -10.443 -3.063 10.537 1.00 96.31 90 PHE A O 1
ATOM 748 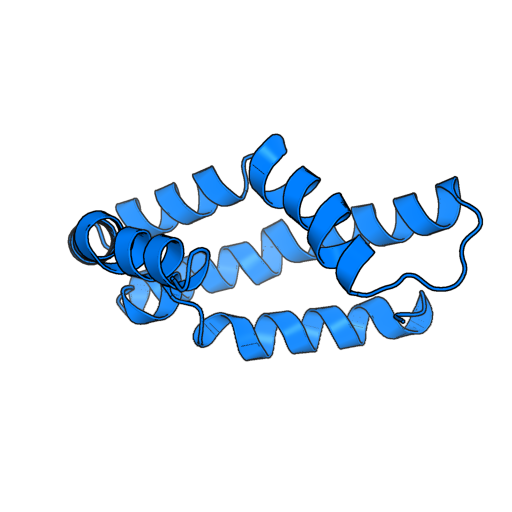N N . LYS A 1 91 ? -11.296 -3.660 8.559 1.00 96.25 91 LYS A N 1
ATOM 749 C CA . LYS A 1 91 ? -12.604 -4.053 9.095 1.00 96.25 91 LYS A CA 1
ATOM 750 C C . LYS A 1 91 ? -12.499 -5.075 10.229 1.00 96.25 91 LYS A C 1
ATOM 752 O O . LYS A 1 91 ? -13.206 -4.950 11.222 1.00 96.25 91 LYS A O 1
ATOM 757 N N . ASN A 1 92 ? -11.629 -6.073 10.108 1.00 96.88 92 ASN A N 1
ATOM 758 C CA . ASN A 1 92 ? -11.483 -7.131 11.111 1.00 96.88 92 ASN A CA 1
ATOM 759 C C . ASN A 1 92 ? -10.773 -6.654 12.387 1.00 96.88 92 ASN A C 1
ATOM 761 O O . ASN A 1 92 ? -11.004 -7.186 13.475 1.00 96.88 92 ASN A O 1
ATOM 765 N N . SER A 1 93 ? -9.882 -5.672 12.265 1.00 96.62 93 SER A N 1
ATOM 766 C CA . SER A 1 93 ? -9.097 -5.144 13.384 1.00 96.62 93 SER A CA 1
ATOM 767 C C . SER A 1 93 ? -9.761 -3.949 14.075 1.00 96.62 93 SER A C 1
ATOM 769 O O . SER A 1 93 ? -9.569 -3.774 15.282 1.00 96.62 93 SER A O 1
ATOM 771 N N . ASP A 1 94 ? -10.570 -3.182 13.344 1.00 97.44 94 ASP A N 1
ATOM 772 C CA . ASP A 1 94 ? -11.333 -2.027 13.816 1.00 97.44 94 ASP A CA 1
ATOM 773 C C . ASP A 1 94 ? -12.631 -1.822 13.002 1.00 97.44 94 ASP A C 1
ATOM 775 O O . ASP A 1 94 ? -12.693 -0.955 12.125 1.00 97.44 94 ASP A O 1
ATOM 779 N N . PRO A 1 95 ? -13.700 -2.592 13.290 1.00 96.25 95 PRO A N 1
ATOM 780 C CA . PRO A 1 95 ? -14.955 -2.506 12.539 1.00 96.25 95 PRO A CA 1
ATOM 781 C C . PRO A 1 95 ? -15.609 -1.118 12.580 1.00 96.25 95 PRO A C 1
ATOM 783 O O . PRO A 1 95 ? -16.194 -0.673 11.594 1.00 96.25 95 PRO A O 1
ATOM 786 N N . GLU A 1 96 ? -15.514 -0.427 13.717 1.00 95.50 96 GLU A N 1
ATOM 787 C CA . GLU A 1 96 ? -16.131 0.887 13.909 1.00 95.50 96 GLU A CA 1
ATOM 788 C C . GLU A 1 96 ? -15.318 1.988 13.212 1.00 95.50 96 GLU A C 1
ATOM 790 O O . GLU A 1 96 ? -15.890 2.875 12.576 1.00 95.50 96 GLU A O 1
ATOM 795 N N . GLY A 1 97 ? -13.981 1.920 13.268 1.00 95.50 97 GLY A N 1
ATOM 796 C CA . GLY A 1 97 ? -13.111 2.786 12.469 1.00 95.50 97 GLY A CA 1
ATOM 797 C C . GLY A 1 97 ? -13.333 2.602 10.972 1.00 95.50 97 GLY A C 1
ATOM 798 O O . GLY A 1 97 ? -13.496 3.590 10.255 1.00 95.50 97 GLY A O 1
ATOM 799 N N . HIS A 1 98 ? -13.448 1.351 10.520 1.00 96.12 98 HIS A N 1
ATOM 800 C CA . HIS A 1 98 ? -13.754 1.020 9.128 1.00 96.12 98 HIS A CA 1
ATOM 801 C C . HIS A 1 98 ? -15.102 1.591 8.688 1.00 96.12 98 HIS A C 1
ATOM 803 O O . HIS A 1 98 ? -15.183 2.252 7.656 1.00 96.12 98 HIS A O 1
ATOM 809 N N . LYS A 1 99 ? -16.151 1.442 9.504 1.00 94.50 99 LYS A N 1
ATOM 810 C CA . LYS A 1 99 ? -17.458 2.047 9.225 1.00 94.50 99 LYS A CA 1
ATOM 811 C C . LYS A 1 99 ? -17.361 3.569 9.066 1.00 94.50 99 LYS A C 1
ATOM 813 O O . LYS A 1 99 ? -17.844 4.107 8.071 1.00 94.50 99 LYS A O 1
ATOM 818 N N . ARG A 1 100 ? -16.686 4.265 9.992 1.00 95.00 100 ARG A N 1
ATOM 819 C CA . ARG A 1 100 ? -16.474 5.724 9.893 1.00 95.00 100 ARG A CA 1
ATOM 820 C C . ARG A 1 100 ? -15.690 6.111 8.639 1.00 95.00 100 ARG A C 1
ATOM 822 O O . ARG A 1 100 ? -16.005 7.128 8.024 1.00 95.00 100 ARG A O 1
ATOM 829 N N . PHE A 1 101 ? -14.688 5.318 8.266 1.00 94.00 101 PHE A N 1
ATOM 830 C CA . PHE A 1 101 ? -13.925 5.518 7.038 1.00 94.00 101 PHE A CA 1
ATOM 831 C C . PHE A 1 101 ? -14.821 5.391 5.799 1.00 94.00 101 PHE A C 1
ATOM 833 O O . PHE A 1 101 ? -14.803 6.274 4.947 1.00 94.00 101 PHE A O 1
ATOM 840 N N . MET A 1 102 ? -15.672 4.365 5.727 1.00 91.31 102 MET A N 1
ATOM 841 C CA . MET A 1 102 ? -16.599 4.188 4.604 1.00 91.31 102 MET A CA 1
ATOM 842 C C . MET A 1 102 ? -17.642 5.310 4.512 1.00 91.31 102 MET A C 1
ATOM 844 O O . MET A 1 102 ? -17.990 5.739 3.417 1.00 91.31 102 MET A O 1
ATOM 848 N N . GLU A 1 103 ? -18.134 5.809 5.647 1.00 90.56 103 GLU A N 1
ATOM 849 C CA . GLU A 1 103 ? -19.163 6.857 5.680 1.00 90.56 103 GLU A CA 1
ATOM 850 C C . GLU A 1 103 ? -18.612 8.266 5.416 1.00 90.56 103 GLU A C 1
ATOM 852 O O . GLU A 1 103 ? -19.301 9.095 4.816 1.00 90.56 103 GLU A O 1
ATOM 857 N N . LYS A 1 104 ? -17.394 8.561 5.889 1.00 87.88 104 LYS A N 1
ATOM 858 C CA . LYS A 1 104 ? -16.817 9.917 5.873 1.00 87.88 104 LYS A CA 1
ATOM 859 C C . LYS A 1 104 ? -15.530 10.014 5.065 1.00 87.88 104 LYS A C 1
ATOM 861 O O . LYS A 1 104 ? -15.385 10.952 4.292 1.00 87.88 104 LYS A O 1
ATOM 866 N N . GLY A 1 105 ? -14.622 9.057 5.230 1.00 82.25 105 GLY A N 1
ATOM 867 C CA . GLY A 1 105 ? -13.340 9.036 4.525 1.00 82.25 105 GLY A CA 1
ATOM 868 C C . GLY A 1 105 ? -13.515 8.877 3.015 1.00 82.25 105 GLY A C 1
ATOM 869 O O . GLY A 1 105 ? -12.986 9.673 2.251 1.00 82.25 105 GLY A O 1
ATOM 870 N N . VAL A 1 106 ? -14.331 7.919 2.565 1.00 82.19 106 VAL A N 1
ATOM 871 C CA . VAL A 1 106 ? -14.565 7.710 1.121 1.00 82.19 106 VAL A CA 1
ATOM 872 C C . VAL A 1 106 ? -15.184 8.947 0.465 1.00 82.19 106 VAL A C 1
ATOM 874 O O . VAL A 1 106 ? -14.743 9.345 -0.606 1.00 82.19 106 VAL A O 1
ATOM 877 N N . ARG A 1 107 ? -16.143 9.608 1.129 1.00 78.25 107 ARG A N 1
ATOM 878 C CA . ARG A 1 107 ? -16.701 10.882 0.639 1.00 78.25 107 ARG A CA 1
ATOM 879 C C . ARG A 1 107 ? -15.637 11.970 0.522 1.00 78.25 107 ARG A C 1
ATOM 881 O O . ARG A 1 107 ? -15.525 12.572 -0.533 1.00 78.25 107 ARG A O 1
ATOM 888 N N . GLN A 1 108 ? -14.815 12.158 1.555 1.00 75.25 108 GLN A N 1
ATOM 889 C CA . GLN A 1 108 ? -13.723 13.139 1.520 1.00 75.25 108 GLN A CA 1
ATOM 890 C C . GLN A 1 108 ? -12.729 12.880 0.382 1.00 75.25 108 GLN A C 1
ATOM 892 O O . GLN A 1 108 ? -12.242 13.832 -0.217 1.00 75.25 108 GLN A O 1
ATOM 897 N N . ALA A 1 109 ? -12.439 11.613 0.075 1.00 74.56 109 ALA A N 1
ATOM 898 C CA . ALA A 1 109 ? -11.581 11.257 -1.050 1.00 74.56 109 ALA A CA 1
ATOM 899 C C . ALA A 1 109 ? -12.228 11.616 -2.400 1.00 74.56 109 ALA A C 1
ATOM 901 O O . ALA A 1 109 ? -11.574 12.218 -3.244 1.00 74.56 109 ALA A O 1
ATOM 902 N N . MET A 1 110 ? -13.520 11.318 -2.575 1.00 71.44 110 MET A N 1
ATOM 903 C CA . MET A 1 110 ? -14.256 11.641 -3.805 1.00 71.44 110 MET A CA 1
ATOM 904 C C . MET A 1 110 ? -14.424 13.152 -4.020 1.00 71.44 110 MET A C 1
ATOM 906 O O . MET A 1 110 ? -14.305 13.622 -5.148 1.00 71.44 110 MET A O 1
ATOM 910 N N . ASP A 1 111 ? -14.650 13.914 -2.947 1.00 68.75 111 ASP A N 1
ATOM 911 C CA . ASP A 1 111 ? -14.792 15.374 -3.004 1.00 68.75 111 ASP A CA 1
ATOM 912 C C . ASP A 1 111 ? -13.448 16.076 -3.300 1.00 68.75 111 ASP A C 1
ATOM 914 O O . ASP A 1 111 ? -13.428 17.181 -3.832 1.00 68.75 111 ASP A O 1
ATOM 918 N N . HIS A 1 112 ? -12.307 15.455 -2.969 1.00 59.44 112 HIS A N 1
ATOM 919 C CA . HIS A 1 112 ? -10.976 15.967 -3.332 1.00 59.44 112 HIS A CA 1
ATOM 920 C C . HIS A 1 112 ? -10.575 15.666 -4.783 1.00 59.44 112 HIS A C 1
ATOM 922 O O . HIS A 1 112 ? -9.757 16.398 -5.336 1.00 59.44 112 HIS A O 1
ATOM 928 N N . GLU A 1 113 ? -11.125 14.618 -5.404 1.00 56.00 113 GLU A N 1
ATOM 929 C CA . GLU A 1 113 ? -10.849 14.278 -6.810 1.00 56.00 113 GLU A CA 1
ATOM 930 C C . GLU A 1 113 ? -11.715 15.067 -7.809 1.00 56.00 113 GLU A C 1
ATOM 932 O O . GLU A 1 113 ? -11.332 15.192 -8.969 1.00 56.00 113 GLU A O 1
ATOM 937 N N . ASN A 1 114 ? -12.828 15.660 -7.358 1.00 43.78 114 ASN A N 1
ATOM 938 C CA . ASN A 1 114 ? -13.637 16.622 -8.117 1.00 43.78 114 ASN A CA 1
ATOM 939 C C . ASN A 1 114 ? -13.750 17.950 -7.349 1.00 43.78 114 ASN A C 1
ATOM 941 O O . ASN A 1 114 ? -14.792 18.223 -6.748 1.00 43.78 114 ASN A O 1
ATOM 945 N N . PRO A 1 115 ? -12.701 18.788 -7.345 1.00 49.50 115 PRO A N 1
ATOM 946 C CA . PRO A 1 115 ? -12.887 20.180 -6.984 1.00 49.50 115 PRO A CA 1
ATOM 9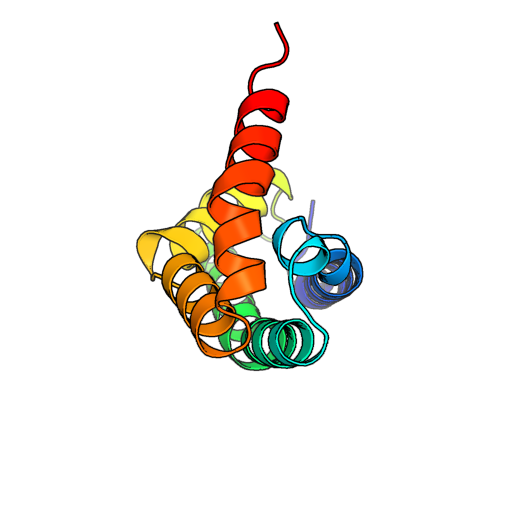47 C C . PRO A 1 115 ? -13.684 20.839 -8.119 1.00 49.50 115 PRO A C 1
ATOM 949 O O . PRO A 1 115 ? -13.224 20.843 -9.261 1.00 49.50 115 PRO A O 1
ATOM 952 N N . ASP A 1 116 ? -14.888 21.325 -7.815 1.00 43.53 116 ASP A N 1
ATOM 953 C CA . ASP A 1 116 ? -15.639 22.223 -8.710 1.00 43.53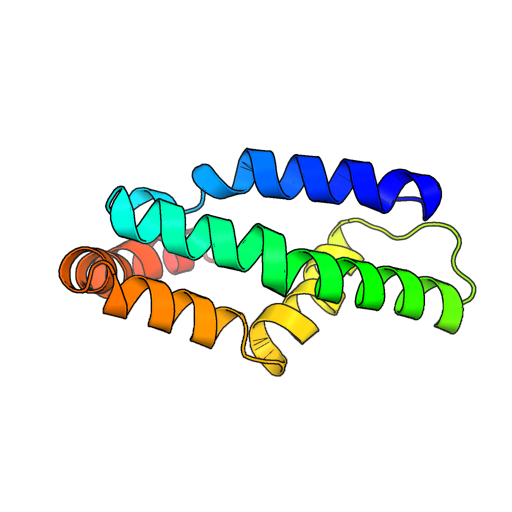 116 ASP A CA 1
ATOM 954 C C . ASP A 1 116 ? -14.758 23.367 -9.258 1.00 43.53 116 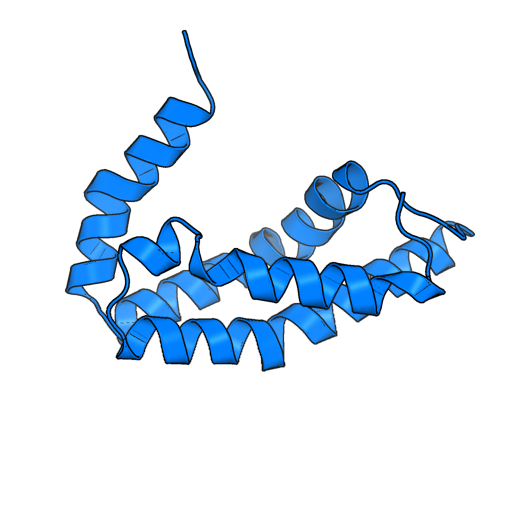ASP A C 1
ATOM 956 O O . ASP A 1 116 ? -13.910 23.898 -8.495 1.00 43.53 116 ASP A O 1
#

pLDDT: mean 86.99, std 10.18, range [43.53, 97.44]

Secondary structure (DSSP, 8-state):
-EEGGGHHHHHHHHHHHGGGSHHHHHS-HHHHHHHHHHIIIIIHHHHHHHHHHHHHHHT-SEE-HHHIIIIIHIIIIIITSHHHHHHHHHHHH-HHHHHHIIIIIHHHHHHHH---

Radius of gyration: 15.4 Å; chains: 1; bounding box: 38×31×38 Å

Foldseek 3Di:
DAFLVCLVVVLVVCLVCVCVDLLNVLFDPQLNVQLSCCCVPPVSVVLNVQVVVVCVVVVHRDDDPVCSCPPSCCCCCPVVCVVVVSLVSRCVRPVPSSVCCVVPVVVVVVCVVDDD

Sequence (116 aa):
MISGMNIDKFLKDCIKQYPNSLVMQFANLKAQKEIMKFMIHDFLPEWKKAVTRYMDDKGLRELDEDVILQEIHAKLYLEKGFSAKESELFKNSDPEGHKRFMEKGVRQAMDHENPD